Protein AF-A0A257PGV3-F1 (afdb_monomer_lite)

Secondary structure (DSSP, 8-state):
---------SS-PPP---------TTSPP-----SPPP---S----EEE-STT-S----TT---EEE-TT--S----GGG--

Structure (mmCIF, N/CA/C/O backbone):
data_AF-A0A257PGV3-F1
#
_entry.id   AF-A0A257PGV3-F1
#
loop_
_atom_site.group_PDB
_atom_site.id
_atom_site.type_symbol
_atom_site.label_atom_id
_atom_site.label_alt_id
_atom_site.label_comp_id
_atom_site.label_asym_id
_atom_site.label_entity_id
_atom_site.label_seq_id
_atom_site.pdbx_PDB_ins_code
_atom_site.Cartn_x
_atom_site.Cartn_y
_atom_site.Cartn_z
_atom_site.occupancy
_atom_site.B_iso_or_equiv
_atom_site.auth_seq_id
_atom_site.auth_comp_id
_atom_site.auth_asym_id
_atom_site.auth_atom_id
_atom_site.pdbx_PDB_model_num
ATOM 1 N N . MET A 1 1 ? 30.374 3.415 -34.924 1.00 42.16 1 MET A N 1
ATOM 2 C CA . MET A 1 1 ? 31.020 3.924 -36.156 1.00 42.16 1 MET A CA 1
ATOM 3 C C . MET A 1 1 ? 32.133 4.862 -35.729 1.00 42.16 1 MET A C 1
ATOM 5 O O . MET A 1 1 ? 31.827 5.829 -35.048 1.00 42.16 1 MET A O 1
ATOM 9 N N . SER A 1 2 ? 33.391 4.561 -36.047 1.00 46.62 2 SER A N 1
ATOM 10 C CA . SER A 1 2 ? 34.529 5.458 -35.798 1.00 46.62 2 SER A CA 1
ATOM 11 C C . SER A 1 2 ? 34.916 6.151 -37.103 1.00 46.62 2 SER A C 1
ATOM 13 O O . SER A 1 2 ? 35.207 5.476 -38.088 1.00 46.62 2 SER A O 1
ATOM 15 N N . TYR A 1 3 ? 34.884 7.482 -37.110 1.00 49.00 3 TYR A N 1
ATOM 16 C CA . TYR A 1 3 ? 35.371 8.325 -38.201 1.00 49.00 3 TYR A CA 1
ATOM 17 C C . TYR A 1 3 ? 36.748 8.870 -37.815 1.00 49.00 3 TYR A C 1
ATOM 19 O O . TYR A 1 3 ? 36.882 9.462 -36.745 1.00 49.00 3 TYR A O 1
ATOM 27 N N . THR A 1 4 ? 37.753 8.674 -38.669 1.00 55.97 4 THR A N 1
ATOM 28 C CA . THR A 1 4 ? 39.106 9.215 -38.475 1.00 55.97 4 THR A CA 1
ATOM 29 C C . THR A 1 4 ? 39.360 10.271 -39.553 1.00 55.97 4 THR A C 1
ATOM 31 O O . THR A 1 4 ? 39.423 9.907 -40.729 1.00 55.97 4 THR A O 1
ATOM 34 N N . PRO A 1 5 ? 39.464 11.566 -39.209 1.00 58.50 5 PRO A N 1
ATOM 35 C CA . PRO A 1 5 ? 39.797 12.595 -40.185 1.00 58.50 5 PRO A CA 1
ATOM 36 C C . PRO A 1 5 ? 41.285 12.534 -40.563 1.00 58.50 5 PRO A C 1
ATOM 38 O O . PRO A 1 5 ? 42.156 12.439 -39.699 1.00 58.50 5 PRO A O 1
ATOM 41 N N . ASP A 1 6 ? 41.563 12.609 -41.865 1.00 60.56 6 ASP A N 1
ATOM 42 C CA . ASP A 1 6 ? 42.890 12.861 -42.435 1.00 60.56 6 ASP A CA 1
ATOM 43 C C . ASP A 1 6 ? 43.262 14.331 -42.189 1.00 60.56 6 ASP A C 1
ATOM 45 O O . ASP A 1 6 ? 42.670 15.245 -42.760 1.00 60.56 6 ASP A O 1
ATOM 49 N N . GLY A 1 7 ? 44.189 14.573 -41.265 1.00 52.25 7 GLY A N 1
ATOM 50 C CA . GLY A 1 7 ? 44.627 15.919 -40.916 1.00 52.25 7 GLY A CA 1
ATOM 51 C C . GLY A 1 7 ? 45.955 15.895 -40.176 1.00 52.25 7 GLY A C 1
ATOM 52 O O . GLY A 1 7 ? 46.010 15.655 -38.973 1.00 52.25 7 GLY A O 1
ATOM 53 N N . SER A 1 8 ? 47.039 16.152 -40.907 1.00 55.56 8 SER A N 1
ATOM 54 C CA . SER A 1 8 ? 48.393 16.277 -40.363 1.00 55.56 8 SER A CA 1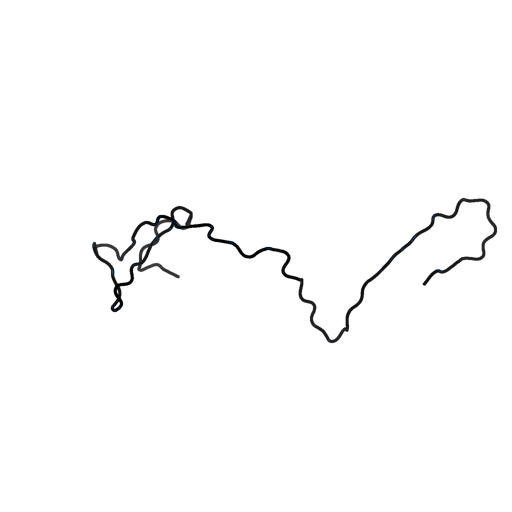
ATOM 55 C C . SER A 1 8 ? 48.551 17.626 -39.651 1.00 55.56 8 SER A C 1
ATOM 57 O O . SER A 1 8 ? 48.861 18.634 -40.281 1.00 55.56 8 SER A O 1
ATOM 59 N N . GLY A 1 9 ? 48.328 17.660 -38.337 1.00 51.38 9 GLY A N 1
ATOM 60 C CA . GLY A 1 9 ? 48.580 18.823 -37.483 1.00 51.38 9 GLY A CA 1
ATOM 61 C C . GLY A 1 9 ? 49.020 18.378 -36.091 1.00 51.38 9 GLY A C 1
ATOM 62 O O . GLY A 1 9 ? 48.370 17.541 -35.474 1.00 51.38 9 GLY A O 1
ATOM 63 N N . ALA A 1 10 ? 50.137 18.914 -35.594 1.00 57.22 10 ALA A N 1
ATOM 64 C CA . ALA A 1 10 ? 50.610 18.670 -34.233 1.00 57.22 10 A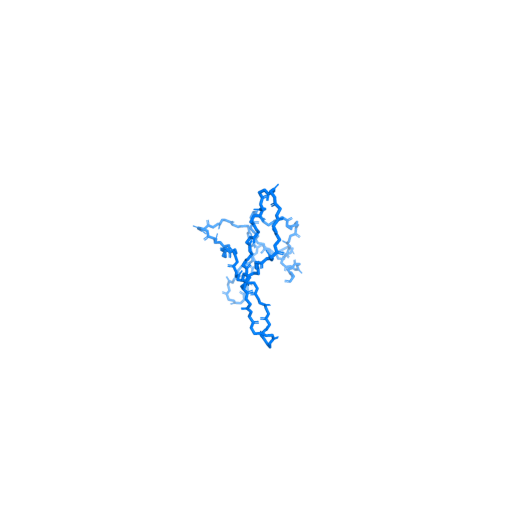LA A CA 1
ATOM 65 C C . ALA A 1 10 ? 49.674 19.353 -33.218 1.00 57.22 10 ALA A C 1
ATOM 67 O O . ALA A 1 10 ? 49.877 20.499 -32.830 1.00 57.22 10 ALA A O 1
ATOM 68 N N . GLY A 1 11 ? 48.626 18.644 -32.816 1.00 53.69 11 GLY A N 1
ATOM 69 C CA . GLY A 1 11 ? 47.694 19.009 -31.756 1.00 53.69 11 GLY A CA 1
ATOM 70 C C . GLY A 1 11 ? 47.046 17.723 -31.266 1.00 53.69 11 GLY A C 1
ATOM 71 O O . GLY A 1 11 ? 46.498 16.979 -32.074 1.00 53.69 11 GLY A O 1
ATOM 72 N N . GLY A 1 12 ? 47.196 17.405 -29.978 1.00 62.03 12 GLY A N 1
ATOM 73 C CA . GLY A 1 12 ? 46.642 16.182 -29.396 1.00 62.03 12 GLY A CA 1
ATOM 74 C C . GLY A 1 12 ? 45.136 16.135 -29.630 1.00 62.03 12 GLY A C 1
ATOM 75 O O . GLY A 1 12 ? 44.409 16.935 -29.056 1.00 62.03 12 GLY A O 1
ATOM 76 N N . GLY A 1 13 ? 44.690 15.258 -30.530 1.00 63.44 13 GLY A N 1
ATOM 77 C CA . GLY A 1 13 ? 43.280 15.120 -30.869 1.00 63.44 13 GLY A CA 1
ATOM 78 C C . GLY A 1 13 ? 42.505 14.554 -29.686 1.00 63.44 13 GLY A C 1
ATOM 79 O O . GLY A 1 13 ? 42.822 13.469 -29.195 1.00 63.44 13 GLY A O 1
ATOM 80 N N . ASP A 1 14 ? 41.493 15.290 -29.237 1.00 73.69 14 ASP A N 1
ATOM 81 C CA . ASP A 1 14 ? 40.594 14.836 -28.184 1.00 73.69 14 ASP A CA 1
ATOM 82 C C . ASP A 1 14 ? 39.736 13.673 -28.693 1.00 73.69 14 ASP A C 1
ATOM 84 O O . ASP A 1 14 ? 39.045 13.762 -29.711 1.00 73.69 14 ASP A O 1
ATOM 88 N N . ASN A 1 15 ? 39.786 12.551 -27.977 1.00 79.88 15 ASN A N 1
ATOM 89 C CA . ASN A 1 15 ? 39.007 11.367 -28.314 1.00 79.88 15 ASN A CA 1
ATOM 90 C C . ASN A 1 15 ? 37.589 11.513 -27.756 1.00 79.88 15 ASN A C 1
ATOM 92 O O . ASN A 1 15 ? 37.400 11.566 -26.541 1.00 79.88 15 ASN A O 1
ATOM 96 N N . ILE A 1 16 ? 36.586 11.519 -28.636 1.00 78.31 16 ILE A N 1
ATOM 97 C CA . ILE A 1 16 ? 35.170 11.533 -28.254 1.00 78.31 16 ILE A CA 1
ATOM 98 C C . ILE A 1 16 ? 34.581 10.159 -28.562 1.00 78.31 16 ILE A C 1
ATOM 100 O O . ILE A 1 16 ? 34.576 9.711 -29.708 1.00 78.31 16 ILE A O 1
ATOM 104 N N . SER A 1 17 ? 34.073 9.489 -27.530 1.00 83.81 17 SER A N 1
ATOM 105 C CA . SER A 1 17 ? 33.361 8.219 -27.667 1.00 83.81 17 SER A CA 1
ATOM 106 C C . SER A 1 17 ? 31.898 8.400 -27.270 1.00 83.81 17 SER A C 1
ATOM 108 O O . SER A 1 17 ? 31.597 9.075 -26.289 1.00 83.81 17 SER A O 1
ATOM 110 N N . MET A 1 18 ? 30.987 7.818 -28.055 1.00 85.81 18 MET A N 1
ATOM 111 C CA . MET A 1 18 ? 29.549 7.818 -27.783 1.00 85.81 18 MET A CA 1
ATOM 112 C C . MET A 1 18 ? 28.968 6.438 -28.077 1.00 85.81 18 MET A C 1
ATOM 114 O O . MET A 1 18 ? 29.319 5.801 -29.073 1.00 85.81 18 MET A O 1
ATOM 118 N N . SER A 1 19 ? 28.052 5.995 -27.221 1.00 90.94 19 SER A N 1
ATOM 119 C CA . SER A 1 19 ? 27.260 4.781 -27.415 1.00 90.94 19 SER A CA 1
ATOM 120 C C . SER A 1 19 ? 25.777 5.124 -27.317 1.00 90.94 19 SER A C 1
ATOM 122 O O . SER A 1 19 ? 25.395 6.029 -26.578 1.00 90.94 19 SER A O 1
ATOM 124 N N . CYS A 1 20 ? 24.941 4.441 -28.096 1.00 90.25 20 CYS A N 1
ATOM 125 C CA . CYS A 1 20 ? 23.492 4.597 -28.031 1.00 90.25 20 CYS A CA 1
ATOM 126 C C . CYS A 1 20 ? 22.813 3.231 -28.125 1.00 90.25 20 CYS A C 1
ATOM 128 O O . CYS A 1 20 ? 23.301 2.328 -28.808 1.00 90.25 20 CYS A O 1
ATOM 130 N N . THR A 1 21 ? 21.680 3.107 -27.442 1.00 89.94 21 THR A N 1
ATOM 131 C CA . THR A 1 21 ? 20.818 1.925 -27.459 1.00 89.94 21 THR A CA 1
ATOM 132 C C . THR A 1 21 ? 19.520 2.308 -28.159 1.00 89.94 21 THR A C 1
ATOM 134 O O . THR A 1 21 ? 18.983 3.386 -27.912 1.00 89.94 21 THR A O 1
ATOM 137 N N . THR A 1 22 ? 19.030 1.458 -29.059 1.00 90.56 22 THR A N 1
ATOM 138 C CA . THR A 1 22 ? 17.831 1.726 -29.870 1.00 90.56 22 THR A CA 1
ATOM 139 C C . THR A 1 22 ? 16.799 0.617 -29.688 1.00 90.56 22 THR A C 1
ATOM 141 O O . THR A 1 22 ? 17.142 -0.493 -29.284 1.00 90.56 22 THR A O 1
ATOM 144 N N . PHE A 1 23 ? 15.535 0.920 -29.978 1.00 92.00 23 PHE A N 1
ATOM 145 C CA . PHE A 1 23 ? 14.420 -0.026 -29.924 1.00 92.00 23 PHE A CA 1
ATOM 146 C C . PHE A 1 23 ? 13.500 0.164 -31.147 1.00 92.00 23 PHE A C 1
ATOM 148 O O . PHE A 1 23 ? 13.573 1.204 -31.808 1.00 92.00 23 PHE A O 1
ATOM 155 N N . PRO A 1 24 ? 12.661 -0.827 -31.505 1.00 94.19 24 PRO A N 1
ATOM 156 C CA . PRO A 1 24 ? 11.800 -0.743 -32.684 1.00 94.19 24 PRO A CA 1
ATOM 157 C C . PRO A 1 24 ? 10.801 0.418 -32.608 1.00 94.19 24 PRO A C 1
ATOM 159 O O . PRO A 1 24 ? 10.083 0.558 -31.623 1.00 94.19 24 PRO A O 1
ATOM 162 N N . ALA A 1 25 ? 10.689 1.196 -33.688 1.00 90.12 25 ALA A N 1
ATOM 163 C CA . ALA A 1 25 ? 9.831 2.386 -33.738 1.00 90.12 25 ALA A CA 1
ATOM 164 C C . ALA A 1 25 ? 8.326 2.091 -33.586 1.00 90.12 25 ALA A C 1
ATOM 166 O O . ALA A 1 25 ? 7.562 2.970 -33.202 1.00 90.12 25 ALA A O 1
ATOM 167 N N . ALA A 1 26 ? 7.896 0.865 -33.899 1.00 94.06 26 ALA A N 1
ATOM 168 C CA . ALA A 1 26 ? 6.507 0.437 -33.745 1.00 94.06 26 ALA A CA 1
ATOM 169 C C . ALA A 1 26 ? 6.137 0.086 -32.290 1.00 94.06 26 ALA A C 1
ATOM 171 O O . ALA A 1 26 ? 4.959 -0.107 -31.995 1.00 94.06 26 ALA A O 1
ATOM 172 N N . THR A 1 27 ? 7.121 -0.024 -31.393 1.00 89.75 27 THR A N 1
ATOM 173 C CA . THR A 1 27 ? 6.902 -0.363 -29.985 1.00 89.75 27 THR A CA 1
ATOM 174 C C . THR A 1 27 ? 6.729 0.910 -29.162 1.00 89.75 27 THR A C 1
ATOM 176 O O . THR A 1 27 ? 7.582 1.795 -29.189 1.00 89.75 27 THR A O 1
ATOM 179 N N . THR A 1 28 ? 5.650 0.991 -28.382 1.00 91.50 28 THR A N 1
ATOM 180 C CA . THR A 1 28 ? 5.463 2.063 -27.397 1.00 91.50 28 THR A CA 1
ATOM 181 C C . THR A 1 28 ? 6.500 1.933 -26.285 1.00 91.50 28 THR A C 1
ATOM 183 O O . THR A 1 28 ? 6.606 0.881 -25.655 1.00 91.50 28 THR A O 1
ATOM 186 N N . TRP A 1 29 ? 7.250 3.005 -26.030 1.00 89.88 29 TRP A N 1
ATOM 187 C CA . TRP A 1 29 ? 8.189 3.061 -24.914 1.00 89.88 29 TRP A CA 1
ATOM 188 C C . TRP A 1 29 ? 7.443 3.073 -23.575 1.00 89.88 29 TRP A C 1
ATOM 190 O O . TRP A 1 29 ? 6.543 3.889 -23.370 1.00 89.88 29 TRP A O 1
ATOM 200 N N . LEU A 1 30 ? 7.847 2.189 -22.665 1.00 89.12 30 LEU A N 1
ATOM 201 C CA . LEU A 1 30 ? 7.439 2.189 -21.265 1.00 89.12 30 LEU A CA 1
ATOM 202 C C . LEU A 1 30 ? 8.703 2.148 -20.418 1.00 89.12 30 LEU A C 1
ATOM 204 O O . LEU A 1 30 ? 9.592 1.336 -20.667 1.00 89.12 30 LEU A O 1
ATOM 208 N N . GLU A 1 31 ? 8.778 3.035 -19.435 1.00 86.25 31 GLU A N 1
ATOM 209 C CA . GLU A 1 31 ? 9.861 2.996 -18.464 1.00 86.25 31 GLU A CA 1
ATOM 210 C C . GLU A 1 31 ? 9.761 1.713 -17.642 1.00 86.25 31 GLU A C 1
ATOM 212 O O . GLU A 1 31 ? 8.670 1.270 -17.269 1.00 86.25 31 GLU A O 1
ATOM 217 N N . GLU A 1 32 ? 10.911 1.110 -17.358 1.00 85.75 32 GLU A N 1
ATOM 218 C CA . GLU A 1 32 ? 10.950 0.010 -16.408 1.00 85.75 32 GLU A CA 1
ATOM 219 C C . GLU A 1 32 ? 10.492 0.522 -15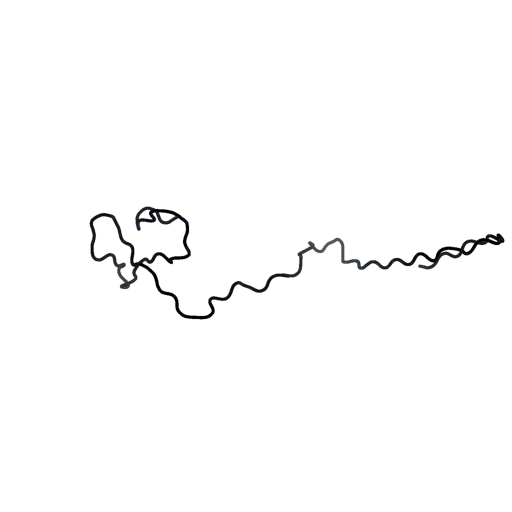.033 1.00 85.75 32 GLU A C 1
ATOM 221 O O . GLU A 1 32 ? 10.867 1.633 -14.640 1.00 85.75 32 GLU A O 1
ATOM 226 N N . PRO A 1 33 ? 9.700 -0.260 -14.276 1.00 85.12 33 PRO A N 1
ATOM 227 C CA . PRO A 1 33 ? 9.327 0.109 -12.919 1.00 85.12 33 PRO A CA 1
ATOM 228 C C . PRO A 1 33 ? 10.593 0.220 -12.064 1.00 85.12 33 PRO A C 1
ATOM 230 O O . PRO A 1 33 ? 11.168 -0.777 -11.635 1.00 85.12 33 PRO A O 1
ATOM 233 N N . SER A 1 34 ? 11.054 1.447 -11.845 1.00 87.12 34 SER A N 1
ATOM 234 C CA . SER A 1 34 ? 12.281 1.731 -11.096 1.00 87.12 34 SER A CA 1
ATOM 235 C C . SER A 1 34 ? 12.061 1.690 -9.584 1.00 87.12 34 SER A C 1
ATOM 237 O O . SER A 1 34 ? 12.995 1.449 -8.819 1.00 87.12 34 SER A O 1
ATOM 239 N N . ALA A 1 35 ? 10.821 1.909 -9.143 1.00 88.50 35 ALA A N 1
ATOM 240 C CA . ALA A 1 35 ? 10.446 1.909 -7.741 1.00 88.50 35 ALA A CA 1
ATOM 241 C C . ALA A 1 35 ? 9.953 0.528 -7.293 1.00 88.50 35 ALA A C 1
ATOM 243 O O . ALA A 1 35 ? 9.086 -0.079 -7.924 1.00 88.50 35 ALA A O 1
ATOM 244 N N . SER A 1 36 ? 10.458 0.068 -6.145 1.00 88.62 36 SER A N 1
ATOM 245 C CA . SER A 1 36 ? 9.856 -1.063 -5.437 1.00 88.62 36 SER A CA 1
ATOM 246 C C . SER A 1 36 ? 8.425 -0.706 -5.021 1.00 88.62 36 SER A C 1
ATOM 248 O O . SER A 1 36 ? 8.193 0.427 -4.584 1.00 88.62 36 SER A O 1
ATOM 250 N N . PRO A 1 37 ? 7.470 -1.651 -5.085 1.00 88.69 37 PRO A N 1
ATOM 251 C CA . PRO A 1 37 ? 6.137 -1.422 -4.550 1.00 88.69 37 PRO A CA 1
ATOM 252 C C . PRO A 1 37 ? 6.207 -1.064 -3.055 1.00 88.69 37 PRO A C 1
ATOM 254 O O . PRO A 1 37 ? 7.077 -1.584 -2.343 1.00 88.69 37 PRO A O 1
ATOM 257 N N . PRO A 1 38 ? 5.309 -0.192 -2.561 1.00 89.50 38 PRO A N 1
ATOM 258 C CA . PRO A 1 38 ? 5.231 0.120 -1.141 1.00 89.50 38 PRO A CA 1
ATOM 259 C C . PRO A 1 38 ? 4.824 -1.132 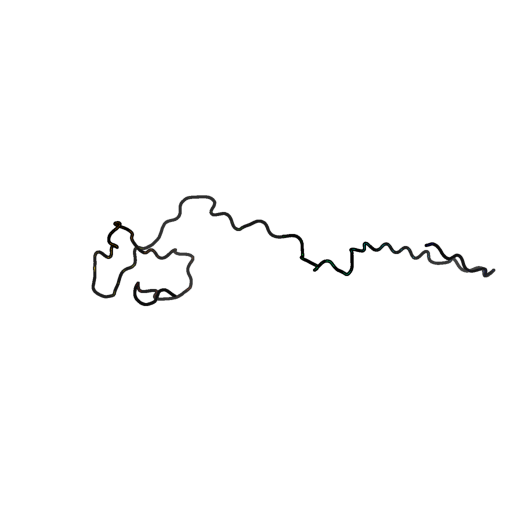-0.360 1.00 89.50 38 PRO A C 1
ATOM 261 O O . PRO A 1 38 ? 3.859 -1.812 -0.708 1.00 89.50 38 PRO A O 1
ATOM 264 N N . VAL A 1 39 ? 5.565 -1.434 0.706 1.00 90.06 39 VAL A N 1
ATOM 265 C CA . VAL A 1 39 ? 5.333 -2.617 1.543 1.00 90.06 39 VAL A CA 1
ATOM 266 C C . VAL A 1 39 ? 4.789 -2.191 2.901 1.00 90.06 39 VAL A C 1
ATOM 268 O O . VAL A 1 39 ? 5.387 -1.367 3.590 1.00 90.06 39 VAL A O 1
ATOM 271 N N . MET A 1 40 ? 3.686 -2.815 3.314 1.00 89.94 40 MET A N 1
ATOM 272 C CA . MET A 1 40 ? 3.200 -2.770 4.693 1.00 89.94 40 MET A CA 1
ATOM 273 C C . MET A 1 40 ? 3.976 -3.811 5.501 1.00 89.94 40 MET A C 1
ATOM 275 O O . MET A 1 40 ? 3.688 -5.003 5.431 1.00 89.94 40 MET A O 1
ATOM 279 N N . ALA A 1 41 ? 5.006 -3.373 6.227 1.00 87.62 41 ALA A N 1
ATOM 280 C CA . ALA A 1 41 ? 5.976 -4.264 6.874 1.00 87.62 41 ALA A CA 1
ATOM 281 C C . ALA A 1 41 ? 5.422 -5.034 8.092 1.00 87.62 41 ALA A C 1
ATOM 283 O O . ALA A 1 41 ? 6.132 -5.850 8.678 1.00 87.62 41 ALA A O 1
ATOM 284 N N . GLY A 1 42 ? 4.171 -4.789 8.489 1.00 90.38 42 GLY A N 1
ATOM 285 C CA . GLY A 1 42 ? 3.558 -5.448 9.633 1.00 90.38 42 GLY A CA 1
ATOM 286 C C . GLY A 1 42 ? 2.098 -5.067 9.848 1.00 90.38 42 GLY A C 1
ATOM 287 O O . GLY A 1 42 ? 1.412 -4.595 8.942 1.00 90.38 42 GLY A O 1
ATOM 288 N N . LEU A 1 43 ? 1.635 -5.300 11.074 1.00 91.38 43 LEU A N 1
ATOM 289 C CA . LEU A 1 43 ? 0.301 -4.922 11.527 1.00 91.38 43 LEU A CA 1
ATOM 290 C C . LEU A 1 43 ? 0.302 -3.471 12.012 1.00 91.38 43 LEU A C 1
ATOM 292 O O . LEU A 1 43 ? 1.234 -3.035 12.686 1.00 91.38 43 LEU A O 1
ATOM 296 N N . TYR A 1 44 ? -0.777 -2.755 11.711 1.00 91.31 44 TYR A N 1
ATOM 297 C CA . TYR A 1 44 ? -0.966 -1.363 12.104 1.00 91.31 44 TYR A CA 1
ATOM 298 C C . TYR A 1 44 ? -2.257 -1.212 12.897 1.00 91.31 44 TYR A C 1
ATOM 300 O O . TYR A 1 44 ? -3.230 -1.934 12.674 1.00 91.31 44 TYR A O 1
ATOM 308 N N . THR A 1 45 ? -2.263 -0.261 13.824 1.00 92.19 45 THR A N 1
ATOM 309 C CA . THR A 1 45 ? -3.471 0.156 14.531 1.00 92.19 45 THR A CA 1
ATOM 310 C C . THR A 1 45 ? -4.253 1.160 13.688 1.00 92.19 45 THR A C 1
ATOM 312 O O . THR A 1 45 ? -3.682 1.902 12.886 1.00 92.19 45 THR A O 1
ATOM 315 N N . ALA A 1 46 ? -5.570 1.183 13.871 1.00 90.56 46 ALA A N 1
ATOM 316 C CA . ALA A 1 46 ? -6.469 2.104 13.193 1.00 90.56 46 ALA A CA 1
ATOM 317 C C . ALA A 1 46 ? -7.647 2.453 14.111 1.00 90.56 46 ALA A C 1
ATOM 319 O O . ALA A 1 46 ? -7.988 1.687 15.015 1.00 90.56 46 ALA A O 1
ATOM 320 N N . GLN A 1 47 ? -8.248 3.617 13.893 1.00 89.31 47 GLN A N 1
ATOM 321 C CA . GLN A 1 47 ? -9.450 4.055 14.594 1.00 89.31 47 GLN A CA 1
ATOM 322 C C . GLN A 1 47 ? -10.682 3.590 13.821 1.00 89.31 47 GLN A C 1
ATOM 324 O O . GLN A 1 47 ? -10.762 3.819 12.620 1.00 89.31 47 GLN A O 1
ATOM 329 N N . VAL A 1 48 ? -11.642 2.958 14.493 1.00 89.12 48 VAL A N 1
ATOM 330 C CA . VAL A 1 48 ? -12.922 2.598 13.868 1.00 89.12 48 VAL A CA 1
ATOM 331 C C . VAL A 1 48 ? -13.721 3.872 13.597 1.00 89.12 48 VAL A C 1
ATOM 333 O O . VAL A 1 48 ? -13.835 4.720 14.482 1.00 89.12 48 VAL A O 1
ATOM 336 N N . ILE A 1 49 ? -14.245 4.003 12.380 1.00 88.00 49 ILE A N 1
ATOM 337 C CA . ILE A 1 49 ? -15.084 5.127 11.954 1.00 88.00 49 ILE A CA 1
ATOM 338 C C . ILE A 1 49 ? -16.464 4.617 11.525 1.00 88.00 49 ILE A C 1
ATOM 340 O O . ILE A 1 49 ? -16.600 3.488 11.055 1.00 88.00 49 ILE A O 1
ATOM 344 N N . GLY A 1 50 ? -17.481 5.458 11.693 1.00 83.56 50 GLY A N 1
ATOM 345 C CA . GLY A 1 50 ? -18.871 5.179 11.330 1.00 83.56 50 GLY A CA 1
ATOM 346 C C . GLY A 1 50 ? -19.604 6.455 10.919 1.00 83.56 50 GLY A C 1
ATOM 347 O O . GLY A 1 50 ? -19.015 7.543 10.921 1.00 83.56 50 GLY A O 1
ATOM 348 N N . SER A 1 51 ? -20.874 6.328 10.532 1.00 80.62 51 SER A N 1
ATOM 349 C CA . SER A 1 51 ? -21.752 7.481 10.299 1.00 80.62 51 SER A CA 1
ATOM 350 C C . SER A 1 51 ? -21.950 8.295 11.580 1.00 80.62 51 SER A C 1
ATOM 352 O O . SER A 1 51 ? -21.825 7.789 12.697 1.00 80.62 51 SER A O 1
ATOM 354 N N . SER A 1 52 ? -22.235 9.591 11.433 1.00 70.25 52 SER A N 1
ATOM 355 C CA . SER A 1 52 ? -22.415 10.467 12.592 1.00 70.25 52 SER A CA 1
ATOM 356 C C . SER A 1 52 ? -23.644 10.044 13.401 1.00 70.25 52 SER A C 1
ATOM 358 O O . SER A 1 52 ? -24.748 9.985 12.868 1.00 70.25 52 SER A O 1
ATOM 360 N N . GLY A 1 53 ? -23.451 9.773 14.694 1.00 75.44 53 GLY A N 1
ATOM 361 C CA . GLY A 1 53 ? -24.532 9.390 15.608 1.00 75.44 53 GLY A CA 1
ATOM 362 C C . GLY A 1 53 ? -24.751 7.884 15.767 1.00 75.44 53 GLY A C 1
ATOM 363 O O . GLY A 1 53 ? -25.649 7.499 16.511 1.00 75.44 53 GLY A O 1
ATOM 364 N N . GLU A 1 54 ? -23.930 7.042 15.135 1.00 74.38 54 GLU A N 1
ATOM 365 C CA . GLU A 1 54 ? -24.004 5.585 15.266 1.00 74.38 54 GLU A CA 1
ATOM 366 C C . GLU A 1 54 ? -22.745 5.030 15.954 1.00 74.38 54 GLU A C 1
ATOM 368 O O . GLU A 1 54 ? -21.626 5.224 15.483 1.00 74.38 54 GLU A O 1
ATOM 373 N N . GLU A 1 55 ? -22.917 4.357 17.099 1.00 76.50 55 GLU A N 1
ATOM 374 C CA . GLU A 1 55 ? -21.793 3.790 17.869 1.00 76.50 55 GLU A CA 1
ATOM 375 C C . GLU A 1 55 ? -21.229 2.504 17.247 1.00 76.50 55 GLU A C 1
ATOM 377 O O . GLU A 1 55 ? -20.051 2.193 17.424 1.00 76.50 55 GLU A O 1
ATOM 382 N N . ILE A 1 56 ? -22.063 1.745 16.530 1.00 82.12 56 ILE A N 1
ATOM 383 C CA . ILE A 1 56 ? -21.696 0.462 15.926 1.00 82.12 56 ILE A CA 1
ATOM 384 C C . ILE A 1 56 ? -22.083 0.504 14.452 1.00 82.12 56 ILE A C 1
ATOM 386 O O . ILE A 1 56 ? -23.250 0.354 14.119 1.00 82.12 56 ILE A O 1
ATOM 390 N N . TYR A 1 57 ? -21.090 0.679 13.581 1.00 83.38 57 TYR A N 1
ATOM 391 C CA . TYR A 1 57 ? -21.282 0.726 12.134 1.00 83.38 57 TYR A CA 1
ATOM 392 C C . TYR A 1 57 ? -20.700 -0.528 11.474 1.00 83.38 57 TYR A C 1
ATOM 394 O O . TYR A 1 57 ? -19.496 -0.783 11.557 1.00 83.38 57 TYR A O 1
ATOM 402 N N . THR A 1 58 ? -21.561 -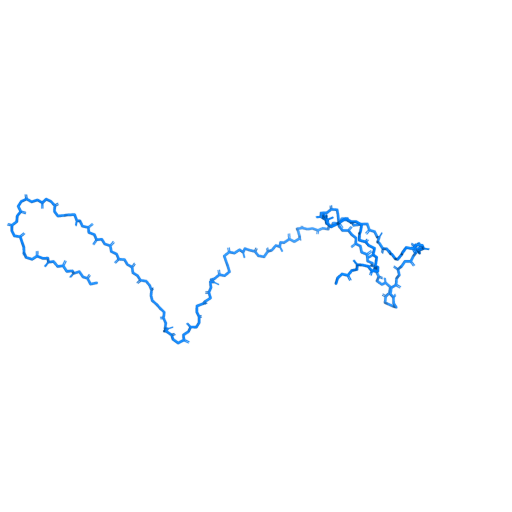1.331 10.846 1.00 87.19 58 THR A N 1
ATOM 403 C CA . THR A 1 58 ? -21.202 -2.618 10.237 1.00 87.19 58 THR A CA 1
ATOM 404 C C . THR A 1 58 ? -22.057 -2.905 9.006 1.00 87.19 58 THR A C 1
ATOM 406 O O . THR A 1 58 ? -23.249 -2.625 8.992 1.00 87.19 58 THR A O 1
ATOM 409 N N . ASP A 1 59 ? -21.441 -3.508 7.991 1.00 84.62 59 ASP A N 1
ATOM 410 C CA . ASP A 1 59 ? -22.113 -4.015 6.785 1.00 84.62 59 ASP A CA 1
ATOM 411 C C . ASP A 1 59 ? -22.781 -5.389 7.030 1.00 84.62 59 ASP A C 1
ATOM 413 O O . ASP A 1 59 ? -22.513 -6.036 8.046 1.00 84.62 59 ASP A O 1
ATOM 417 N N . ASP A 1 60 ? -23.572 -5.895 6.079 1.00 87.94 60 ASP A N 1
ATOM 418 C CA . ASP A 1 60 ? -24.243 -7.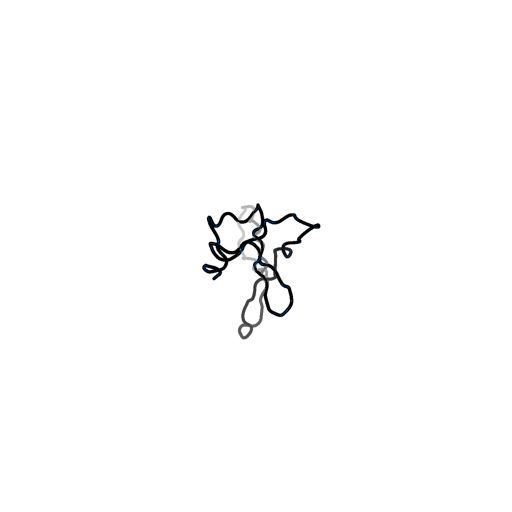212 6.131 1.00 87.94 60 ASP A CA 1
ATOM 419 C C . ASP A 1 60 ? -23.259 -8.380 6.337 1.00 87.94 60 ASP A C 1
ATOM 421 O O . ASP A 1 60 ? -23.616 -9.459 6.812 1.00 87.94 60 ASP A O 1
ATOM 425 N N . LEU A 1 61 ? -21.991 -8.157 5.985 1.00 90.62 61 LEU A N 1
ATOM 426 C CA . LEU A 1 61 ? -20.887 -9.103 6.145 1.00 90.62 61 LEU A CA 1
ATOM 427 C C . LEU A 1 61 ? -20.080 -8.902 7.442 1.00 90.62 61 LEU A C 1
ATOM 429 O O . LEU A 1 61 ? -19.049 -9.552 7.614 1.00 90.62 61 LEU A O 1
ATOM 433 N N . GLY A 1 62 ? -20.485 -7.995 8.335 1.00 86.38 62 GLY A N 1
ATOM 434 C CA . GLY A 1 62 ? -19.774 -7.722 9.591 1.00 86.38 62 GLY A CA 1
ATOM 435 C C . GLY A 1 62 ? -18.501 -6.883 9.434 1.00 86.38 62 GLY A C 1
ATOM 436 O O . GLY A 1 62 ? -17.616 -6.935 10.288 1.00 86.38 62 GLY A O 1
ATOM 437 N N . ARG A 1 63 ? -18.343 -6.165 8.314 1.00 90.25 63 ARG A N 1
ATOM 438 C CA . ARG A 1 63 ? -17.145 -5.355 8.028 1.00 90.25 63 ARG A CA 1
ATOM 439 C C . ARG A 1 63 ? -17.261 -3.975 8.661 1.00 90.25 63 ARG A C 1
ATOM 441 O O . ARG A 1 63 ? -18.337 -3.388 8.639 1.00 90.25 63 ARG A O 1
ATOM 448 N N . ILE A 1 64 ? -16.132 -3.449 9.132 1.00 89.75 64 ILE A N 1
ATOM 449 C CA . ILE A 1 64 ? -16.017 -2.104 9.706 1.00 89.75 64 ILE A CA 1
ATOM 450 C C . ILE A 1 64 ? -15.134 -1.208 8.835 1.00 89.75 64 ILE A C 1
ATOM 452 O O . ILE A 1 64 ? -14.237 -1.690 8.138 1.00 89.75 64 ILE A O 1
ATOM 456 N N . GLN A 1 65 ? -15.361 0.101 8.906 1.00 88.06 65 GLN A N 1
ATOM 457 C CA . GLN A 1 65 ? -14.484 1.106 8.311 1.00 88.06 65 GLN A CA 1
ATOM 458 C C . GLN A 1 65 ? -13.484 1.609 9.355 1.00 88.06 65 GLN A C 1
ATOM 460 O O . GLN A 1 65 ? -13.812 1.743 10.535 1.00 88.06 65 GLN A O 1
ATOM 465 N N . VAL A 1 66 ? -12.247 1.877 8.931 1.00 89.12 66 VAL A N 1
ATOM 466 C CA . VAL A 1 66 ? -11.181 2.333 9.830 1.00 89.12 66 VAL A CA 1
ATOM 467 C C . VAL A 1 66 ? -10.364 3.466 9.214 1.00 89.12 66 VAL A C 1
ATOM 469 O O . VAL A 1 66 ? -10.161 3.507 8.003 1.00 89.12 66 VAL A O 1
ATOM 472 N N . LYS A 1 67 ? -9.845 4.351 10.066 1.00 88.12 67 LYS A N 1
ATOM 473 C CA . LYS A 1 67 ? -8.890 5.407 9.734 1.00 88.12 67 LYS A CA 1
ATOM 474 C C . LYS A 1 67 ? -7.503 5.063 10.270 1.00 88.12 67 LYS A C 1
ATOM 476 O O . LYS A 1 67 ? -7.341 4.810 11.467 1.00 88.12 67 LYS A O 1
ATOM 481 N N . PHE A 1 68 ? -6.488 5.108 9.410 1.00 89.62 68 PHE A N 1
ATOM 482 C CA . PHE A 1 68 ? -5.097 4.949 9.838 1.00 89.62 68 PHE A CA 1
ATOM 483 C C . PHE A 1 68 ? -4.523 6.259 10.399 1.00 89.62 68 PHE A C 1
ATOM 485 O O . PHE A 1 68 ? -4.839 7.330 9.887 1.00 89.62 68 PHE A O 1
ATOM 492 N N . PRO A 1 69 ? -3.608 6.205 11.385 1.00 87.88 69 PRO A N 1
ATOM 493 C CA . PRO A 1 69 ? -2.960 7.405 11.924 1.00 87.88 69 PRO A CA 1
ATOM 494 C C . PRO A 1 69 ? -2.151 8.208 10.896 1.00 87.88 69 PRO A C 1
ATOM 496 O O . PRO A 1 69 ? -1.970 9.407 11.065 1.00 87.88 69 PRO A O 1
ATOM 499 N N . ALA A 1 70 ? -1.646 7.547 9.849 1.00 85.56 70 ALA A N 1
ATOM 500 C CA . ALA A 1 70 ? -0.893 8.187 8.769 1.00 85.56 70 ALA A CA 1
ATOM 501 C C . ALA A 1 70 ? -1.792 8.857 7.712 1.00 85.56 70 ALA A C 1
ATOM 503 O O . ALA A 1 70 ? -1.278 9.475 6.778 1.00 85.56 70 ALA A O 1
ATOM 504 N N . ASP A 1 71 ? -3.115 8.722 7.835 1.00 85.12 71 ASP A N 1
ATOM 505 C CA . ASP A 1 71 ? -4.060 9.373 6.940 1.00 85.12 71 ASP A CA 1
ATOM 506 C C . ASP A 1 71 ? -4.275 10.833 7.364 1.00 85.12 71 ASP A C 1
ATOM 508 O O . ASP A 1 71 ? -4.952 11.135 8.351 1.00 85.12 71 ASP A O 1
ATOM 512 N N . ASN A 1 72 ? -3.651 11.739 6.609 1.00 79.75 72 ASN A N 1
ATOM 513 C CA . ASN A 1 72 ? -3.696 13.179 6.850 1.00 79.75 72 ASN A CA 1
ATOM 514 C C . ASN A 1 72 ? -4.939 13.855 6.249 1.00 79.75 72 ASN A C 1
ATOM 516 O O . ASN A 1 72 ? -5.108 15.064 6.431 1.00 79.75 72 ASN A O 1
ATOM 520 N N . GLN A 1 73 ? -5.812 13.133 5.530 1.00 74.38 73 GLN A N 1
ATOM 521 C CA . GLN A 1 73 ? -7.142 13.674 5.254 1.00 74.38 73 GLN A CA 1
ATOM 522 C C . GLN A 1 73 ? -7.861 13.851 6.601 1.00 74.38 73 GLN A C 1
ATOM 524 O O . GLN A 1 73 ? -7.745 13.006 7.486 1.00 74.38 73 GLN A O 1
ATOM 529 N N . GLY A 1 74 ? -8.505 15.010 6.796 1.00 68.38 74 GLY A N 1
ATOM 530 C CA . GLY A 1 74 ? -9.071 15.464 8.077 1.00 68.38 74 GLY A CA 1
ATOM 531 C C . GLY A 1 74 ? -10.195 14.574 8.629 1.00 68.38 74 GLY A C 1
ATOM 532 O O . GLY A 1 74 ? -10.063 13.356 8.709 1.00 68.38 74 GLY A O 1
ATOM 533 N N . ASP A 1 75 ? -11.316 15.152 9.056 1.00 66.31 75 ASP A N 1
ATOM 534 C CA . ASP A 1 75 ? -12.453 14.332 9.491 1.00 66.31 75 ASP A CA 1
ATOM 535 C C . ASP A 1 75 ? -13.033 13.553 8.299 1.00 66.31 75 ASP A C 1
ATOM 537 O O . ASP A 1 75 ? -13.714 14.113 7.432 1.00 66.31 75 ASP A O 1
ATOM 541 N N . ILE A 1 76 ? -12.711 12.256 8.251 1.00 68.25 76 ILE A N 1
ATOM 542 C CA . ILE A 1 76 ? -13.339 11.275 7.371 1.00 68.25 76 ILE A CA 1
ATOM 543 C C . ILE A 1 76 ? -14.440 10.577 8.171 1.00 68.25 76 ILE A C 1
ATOM 545 O O . ILE A 1 76 ? -14.195 9.878 9.151 1.00 68.25 76 ILE A O 1
ATOM 549 N N . THR A 1 77 ? -15.682 10.839 7.787 1.00 64.12 77 THR A N 1
ATOM 550 C CA . THR A 1 77 ? -16.867 10.131 8.287 1.00 64.12 77 THR A CA 1
ATOM 551 C C . THR A 1 77 ? -17.256 9.089 7.243 1.00 64.12 77 THR A C 1
ATOM 553 O O . THR A 1 77 ? -16.986 9.305 6.061 1.00 64.12 77 THR A O 1
ATOM 556 N N . ALA A 1 78 ? -17.913 7.995 7.642 1.00 62.69 78 ALA A N 1
ATOM 557 C CA . ALA A 1 78 ? -18.344 6.930 6.723 1.00 62.69 78 ALA A CA 1
ATOM 558 C C . ALA A 1 78 ? -19.083 7.459 5.476 1.00 62.69 78 ALA A C 1
ATOM 560 O O . ALA A 1 78 ? -18.878 6.977 4.364 1.00 62.69 78 ALA A O 1
ATOM 561 N N . GLU A 1 79 ? -19.863 8.527 5.653 1.00 61.91 79 GLU A N 1
ATOM 562 C CA . GLU A 1 79 ? -20.672 9.184 4.613 1.00 61.91 79 GLU A CA 1
ATOM 563 C C . GLU A 1 79 ? -19.851 9.962 3.575 1.00 61.91 79 GLU A C 1
ATOM 565 O O . GLU A 1 79 ? -20.356 10.335 2.518 1.00 61.91 79 GLU A O 1
ATOM 570 N N . LYS A 1 80 ? -18.576 10.216 3.877 1.00 58.38 80 LYS A N 1
ATOM 571 C CA . LYS A 1 80 ? -17.626 10.978 3.067 1.00 58.38 80 LYS A CA 1
ATOM 572 C C . LYS A 1 80 ? -16.405 10.115 2.749 1.00 58.38 80 LYS A C 1
ATOM 574 O O . LYS A 1 80 ? -15.265 10.522 2.957 1.00 58.38 80 LYS A O 1
ATOM 579 N N . THR A 1 81 ? -16.655 8.909 2.260 1.00 50.72 81 THR A N 1
ATOM 580 C CA . THR A 1 81 ? -15.625 8.071 1.640 1.00 50.72 81 THR A CA 1
ATOM 581 C C . THR A 1 81 ? -15.756 8.230 0.124 1.00 50.72 81 THR A C 1
ATOM 583 O O . THR A 1 81 ? -16.861 8.101 -0.401 1.00 50.72 81 THR A O 1
ATOM 586 N N . ILE A 1 82 ? -14.663 8.619 -0.544 1.00 48.97 82 ILE A N 1
ATOM 587 C CA . ILE A 1 82 ? -14.591 8.841 -2.003 1.00 48.97 82 ILE A CA 1
ATOM 588 C C . ILE A 1 82 ? -14.701 7.548 -2.812 1.00 48.97 82 ILE A C 1
ATOM 590 O O . ILE A 1 82 ? -14.276 6.490 -2.296 1.00 48.97 82 ILE A O 1
#

Foldseek 3Di:
DDDDDDDDDPDPDDDDDDDDDDDDPVDDDDDDPPDDPDDPPDDADWAWAEAPPDPDHADPVRDTDTHGPPPPPDDDHPVPDD

pLDDT: mean 78.68, std 14.27, range [42.16, 94.19]

Sequence (82 aa):
MSYTPDGSGAGGGDNISMSCTTFPAATTWLEEPSASPPVMAGLYTAQVIGSSGEEIYTDDLGRIQVKFPADNQGDITAEKTI

Radius of gyration: 30.81 Å; chains: 1; bounding box: 75×28×60 Å